Protein AF-A0A7Y6GK66-F1 (afdb_monomer_lite)

Secondary structure (DSSP, 8-state):
---PPPP-HHHHHHHHHEE--TTS-GGG-EETTSPBPPHHHHHHHHT--HHHHHHHHHHHHHHHHHHHHHHHHHHHHHHHHHHHHTTSPTT--HHHHGGGS-HHHHHHHHHHHHHH-TTS----

Sequence (124 aa):
MSTQPQVRPEVVTLLADVAIDPQQHYSTWTHRDGRPLAPDEVDLVGSSTRAELETMIAYAERAVAYELEVTEAGERIIELTKPYFARLPAGSVIRDVVPLMSSEEREELQRLADLVAPDGTLVF

Radius of gyration: 22.26 Å; chains: 1; bounding box: 43×40×56 Å

pLDDT: mean 88.0, std 11.68, range [37.53, 96.94]

Foldseek 3Di:
DDPDPDQDVVLLVLVLQWPDDVVDQLQQIAGPVRHGDDPVNSVSPVPDDPVSVVVSVVVVVVVVVLVVLLVVLVVVLCVLQVVQVVVDDPPDDVVVRLVVDDPVSNVSNVVSQCSNCVVNDDDD

Structure (mmCIF, N/CA/C/O backbone):
data_AF-A0A7Y6GK66-F1
#
_entry.id   AF-A0A7Y6GK66-F1
#
loop_
_atom_site.group_PDB
_atom_site.id
_atom_site.type_symbol
_atom_site.label_atom_id
_atom_site.label_alt_id
_atom_site.label_comp_id
_atom_site.label_asym_id
_atom_site.label_entity_id
_atom_site.label_seq_id
_atom_site.pdbx_PDB_ins_code
_atom_site.Cartn_x
_atom_site.Cartn_y
_atom_site.Cartn_z
_atom_site.occupancy
_atom_site.B_iso_or_equiv
_atom_site.auth_seq_id
_atom_site.auth_comp_id
_atom_site.auth_asym_id
_atom_site.auth_atom_id
_atom_site.pdbx_PDB_model_num
ATOM 1 N N . MET A 1 1 ? 15.036 25.336 -27.082 1.00 37.53 1 MET A N 1
ATOM 2 C CA . MET A 1 1 ? 13.916 24.819 -26.268 1.00 37.53 1 MET A CA 1
ATOM 3 C C . MET A 1 1 ? 14.200 23.348 -26.041 1.00 37.53 1 MET A C 1
ATOM 5 O O . MET A 1 1 ? 14.196 22.609 -27.014 1.00 37.53 1 MET A O 1
ATOM 9 N N . SER A 1 2 ? 14.574 22.947 -24.828 1.00 43.28 2 SER A N 1
ATOM 10 C CA . SER A 1 2 ? 14.815 21.533 -24.523 1.00 43.28 2 SER A CA 1
ATOM 11 C C . SER A 1 2 ? 13.466 20.859 -24.296 1.00 43.28 2 SER A C 1
ATOM 13 O O . SER A 1 2 ? 12.759 21.216 -23.357 1.00 43.28 2 SER A O 1
ATOM 15 N N . THR A 1 3 ? 13.083 19.945 -25.183 1.00 50.16 3 THR A N 1
ATOM 16 C CA . THR A 1 3 ? 11.907 19.087 -25.012 1.00 50.16 3 THR A CA 1
ATOM 17 C C . THR A 1 3 ? 12.151 18.223 -23.778 1.00 50.16 3 THR A C 1
ATOM 19 O O . THR A 1 3 ? 13.110 17.452 -23.760 1.00 50.16 3 THR A O 1
ATOM 22 N N . GLN A 1 4 ? 11.345 18.379 -22.725 1.00 56.62 4 GLN A N 1
ATOM 23 C CA . GLN A 1 4 ? 11.339 17.397 -21.640 1.00 56.62 4 GLN A CA 1
ATOM 24 C C . GLN A 1 4 ? 11.028 16.028 -22.260 1.00 56.62 4 GLN A C 1
ATOM 26 O O . GLN A 1 4 ? 10.083 15.947 -23.051 1.00 56.62 4 GLN A O 1
ATOM 31 N N . PRO A 1 5 ? 11.816 14.977 -21.975 1.00 63.34 5 PRO A N 1
ATOM 32 C CA . PRO A 1 5 ? 11.503 13.646 -22.469 1.00 63.34 5 PRO A CA 1
ATOM 33 C C . PRO A 1 5 ? 10.115 13.262 -21.955 1.00 63.34 5 PRO A C 1
ATOM 35 O O . PRO A 1 5 ? 9.849 13.301 -20.754 1.00 63.34 5 PRO A O 1
ATOM 38 N N . GLN A 1 6 ? 9.211 12.971 -22.886 1.00 83.69 6 GLN A N 1
ATOM 39 C CA . GLN A 1 6 ? 7.863 12.540 -22.562 1.00 83.69 6 GLN A CA 1
ATOM 40 C C . GLN A 1 6 ? 7.956 11.166 -21.892 1.00 83.69 6 GLN A C 1
ATOM 42 O O . GLN A 1 6 ? 8.437 10.216 -22.505 1.00 83.69 6 GLN A O 1
ATOM 47 N N . VAL A 1 7 ? 7.531 11.081 -20.631 1.00 88.81 7 VAL A N 1
ATOM 48 C CA . VAL A 1 7 ? 7.473 9.822 -19.879 1.00 88.81 7 VAL A CA 1
ATOM 49 C C . VAL A 1 7 ? 6.396 8.938 -20.500 1.00 88.81 7 VAL A C 1
ATOM 51 O O . VAL A 1 7 ? 5.235 9.347 -20.562 1.00 88.81 7 VAL A O 1
ATOM 54 N N . ARG A 1 8 ? 6.778 7.744 -20.962 1.00 93.31 8 ARG A N 1
ATOM 55 C CA . ARG A 1 8 ? 5.853 6.740 -21.502 1.00 93.31 8 ARG A CA 1
ATOM 56 C C . ARG A 1 8 ? 5.202 5.956 -20.356 1.00 93.31 8 ARG A C 1
ATOM 58 O O . ARG A 1 8 ? 5.923 5.259 -19.634 1.00 93.31 8 ARG A O 1
ATOM 65 N N . PRO A 1 9 ? 3.874 6.044 -20.155 1.00 89.75 9 PRO A N 1
ATOM 66 C CA . PRO A 1 9 ? 3.199 5.340 -19.066 1.00 89.75 9 PRO A CA 1
ATOM 67 C C . PRO A 1 9 ? 3.402 3.823 -19.109 1.00 89.75 9 PRO A C 1
ATOM 69 O O . PRO A 1 9 ? 3.652 3.219 -18.075 1.00 89.75 9 PRO A O 1
ATOM 72 N N . GLU A 1 10 ? 3.372 3.218 -20.295 1.00 91.38 10 GLU A N 1
ATOM 73 C CA . GLU A 1 10 ? 3.550 1.779 -20.495 1.00 91.38 10 GLU A CA 1
ATOM 74 C C . GLU A 1 10 ? 4.924 1.275 -20.027 1.00 91.38 10 GLU A C 1
ATOM 76 O O . GLU A 1 10 ? 5.019 0.191 -19.454 1.00 91.38 10 GLU A O 1
ATOM 81 N N . VAL A 1 11 ? 5.976 2.087 -20.179 1.00 92.81 11 VAL A N 1
ATOM 82 C CA . VAL A 1 11 ? 7.323 1.760 -19.686 1.00 92.81 11 VAL A CA 1
ATOM 83 C C . VAL A 1 11 ? 7.371 1.850 -18.166 1.00 92.81 11 VAL A C 1
ATOM 85 O O . VAL A 1 11 ? 7.930 0.971 -17.518 1.00 92.81 11 VAL A O 1
ATOM 88 N N . VAL A 1 12 ? 6.756 2.881 -17.578 1.00 91.38 12 VAL A N 1
ATOM 89 C CA . VAL A 1 12 ? 6.687 3.035 -16.115 1.00 91.38 12 VAL A CA 1
ATOM 90 C C . VAL A 1 12 ? 5.886 1.897 -15.481 1.00 91.38 12 VAL A C 1
ATOM 92 O O . VAL A 1 12 ? 6.315 1.354 -14.466 1.00 91.38 12 VAL A O 1
ATOM 95 N N . THR A 1 13 ? 4.762 1.502 -16.084 1.00 91.81 13 THR A N 1
ATOM 96 C CA . THR A 1 13 ? 3.956 0.362 -15.627 1.00 91.81 13 THR A CA 1
ATOM 97 C C . THR A 1 13 ? 4.747 -0.939 -15.689 1.00 91.81 13 THR A C 1
ATOM 99 O O . THR A 1 13 ? 4.759 -1.673 -14.705 1.00 91.81 13 THR A O 1
ATOM 102 N N . LEU A 1 14 ? 5.454 -1.200 -16.792 1.00 93.81 14 LEU A N 1
ATOM 103 C CA . LEU A 1 14 ? 6.310 -2.379 -16.912 1.00 93.81 14 LEU A CA 1
ATOM 104 C C . LEU A 1 14 ? 7.416 -2.379 -15.848 1.00 93.81 14 LEU A C 1
ATOM 106 O O . LEU A 1 14 ? 7.583 -3.360 -15.136 1.00 93.81 14 LEU A O 1
ATOM 110 N N . LEU A 1 15 ? 8.128 -1.262 -15.671 1.00 92.81 15 LEU A N 1
ATOM 111 C CA . LEU A 1 15 ? 9.176 -1.142 -14.651 1.00 92.81 15 LEU A CA 1
ATOM 112 C C . LEU A 1 15 ? 8.639 -1.342 -13.224 1.00 92.81 15 LEU A C 1
ATOM 114 O O . LEU A 1 15 ? 9.348 -1.882 -12.378 1.00 92.81 15 LEU A O 1
ATOM 118 N N . ALA A 1 16 ? 7.399 -0.928 -12.950 1.00 89.81 16 ALA A N 1
ATOM 119 C CA . ALA A 1 16 ? 6.756 -1.142 -11.657 1.00 89.81 16 ALA A CA 1
ATOM 120 C C . ALA A 1 16 ? 6.359 -2.611 -11.418 1.00 89.81 16 ALA A C 1
ATOM 122 O O . ALA A 1 16 ? 6.294 -3.031 -10.264 1.00 89.81 16 ALA A O 1
ATOM 123 N N . ASP A 1 17 ? 6.120 -3.394 -12.472 1.00 91.56 17 ASP A N 1
ATOM 124 C CA . ASP A 1 17 ? 5.717 -4.806 -12.396 1.00 91.56 17 ASP A CA 1
ATOM 125 C C . ASP A 1 17 ? 6.901 -5.789 -12.437 1.00 91.56 17 ASP A C 1
ATOM 127 O O . ASP A 1 17 ? 6.731 -6.996 -12.290 1.00 91.56 17 ASP A O 1
ATOM 131 N N . VAL A 1 18 ? 8.127 -5.296 -12.603 1.00 91.81 18 VAL A N 1
ATOM 132 C CA . VAL A 1 18 ? 9.321 -6.134 -12.746 1.00 91.81 18 VAL A CA 1
ATOM 133 C C . VAL A 1 18 ? 10.095 -6.252 -11.431 1.00 91.81 18 VAL A C 1
ATOM 135 O O . VAL A 1 18 ? 10.234 -5.301 -10.660 1.00 91.81 18 VAL A O 1
ATOM 138 N N . ALA A 1 19 ? 10.627 -7.444 -11.171 1.00 88.50 19 ALA A N 1
ATOM 139 C CA . ALA A 1 19 ? 11.609 -7.706 -10.130 1.00 88.50 19 ALA A CA 1
ATOM 140 C C . ALA A 1 19 ? 12.987 -7.203 -10.592 1.00 88.50 19 ALA A C 1
ATOM 142 O O . ALA A 1 19 ? 13.744 -7.910 -11.260 1.00 88.50 19 ALA A O 1
ATOM 143 N N . ILE A 1 20 ? 13.284 -5.946 -10.259 1.00 85.06 20 ILE A N 1
ATOM 144 C CA . ILE A 1 20 ? 14.527 -5.270 -10.633 1.00 85.06 20 ILE A CA 1
ATOM 145 C C . ILE A 1 20 ? 15.683 -5.788 -9.772 1.00 85.06 20 ILE A C 1
ATOM 147 O O . ILE A 1 20 ? 15.705 -5.585 -8.558 1.00 85.06 20 ILE A O 1
ATOM 151 N N . ASP A 1 21 ? 16.679 -6.388 -10.421 1.00 84.69 21 ASP A N 1
ATOM 152 C CA . ASP A 1 21 ? 17.981 -6.682 -9.823 1.00 84.69 21 ASP A CA 1
ATOM 153 C C . ASP A 1 21 ? 19.059 -5.840 -10.525 1.00 84.69 21 ASP A C 1
ATOM 155 O O . ASP A 1 21 ? 19.417 -6.137 -11.670 1.00 84.69 21 ASP A O 1
ATOM 159 N N . PRO A 1 22 ? 19.600 -4.795 -9.872 1.00 80.69 22 PRO A N 1
ATOM 160 C CA . PRO A 1 22 ? 20.606 -3.926 -10.477 1.00 80.69 22 PRO A CA 1
ATOM 161 C C . PRO A 1 22 ? 21.950 -4.630 -10.725 1.00 80.69 22 PRO A C 1
ATOM 163 O O . PRO A 1 22 ? 22.803 -4.073 -11.415 1.00 80.69 22 PRO A O 1
ATOM 166 N N . GLN A 1 23 ? 22.170 -5.825 -10.165 1.00 87.25 23 GLN A N 1
ATOM 167 C CA . GLN A 1 23 ? 23.370 -6.629 -10.413 1.00 87.25 23 GLN A CA 1
ATOM 168 C C . GLN A 1 23 ? 23.246 -7.499 -11.667 1.00 87.25 23 GLN A C 1
ATOM 170 O O . GLN A 1 23 ? 24.249 -8.038 -12.140 1.00 87.25 23 GLN A O 1
ATOM 175 N N . GLN A 1 24 ? 22.037 -7.632 -12.215 1.00 88.31 24 GLN A N 1
ATOM 176 C CA . GLN A 1 24 ? 21.761 -8.440 -13.393 1.00 88.31 24 GLN A CA 1
ATOM 177 C C . GLN A 1 24 ? 21.387 -7.586 -14.601 1.00 88.31 24 GLN A C 1
ATOM 179 O O . GLN A 1 24 ? 20.900 -6.463 -14.491 1.00 88.31 24 GLN A O 1
ATOM 184 N N . HIS A 1 25 ? 21.622 -8.142 -15.789 1.00 90.50 25 HIS A N 1
ATOM 185 C CA . HIS A 1 25 ? 21.164 -7.523 -17.023 1.00 90.50 25 HIS A CA 1
ATOM 186 C C . HIS A 1 25 ? 19.632 -7.568 -17.082 1.00 90.50 25 HIS A C 1
ATOM 188 O O . HIS A 1 25 ? 19.037 -8.596 -16.782 1.00 90.50 25 HIS A O 1
ATOM 194 N N . TYR A 1 26 ? 18.987 -6.492 -17.532 1.00 86.12 26 TYR A N 1
ATOM 195 C CA . TYR A 1 26 ? 17.522 -6.382 -17.526 1.00 86.12 26 TYR A CA 1
ATOM 196 C C . TYR A 1 26 ? 16.799 -7.472 -18.334 1.00 86.12 26 TYR A C 1
ATOM 198 O O . TYR A 1 26 ? 15.643 -7.775 -18.070 1.00 86.12 26 TYR A O 1
ATOM 206 N N . SER A 1 27 ? 17.481 -8.120 -19.281 1.00 90.19 27 SER A N 1
ATOM 207 C CA . SER A 1 27 ? 16.938 -9.273 -20.015 1.00 90.19 27 SER A CA 1
ATOM 208 C C . SER A 1 27 ? 16.738 -10.529 -19.159 1.00 90.19 27 SER A C 1
ATOM 210 O O . SER A 1 27 ? 16.132 -11.484 -19.633 1.00 90.19 27 SER A O 1
ATOM 212 N N . THR A 1 28 ? 17.313 -10.589 -17.954 1.00 91.44 28 THR A N 1
ATOM 213 C CA . THR A 1 28 ? 17.107 -11.694 -17.003 1.00 91.44 28 THR A CA 1
ATOM 214 C C . THR A 1 28 ? 16.105 -11.340 -15.914 1.00 91.44 28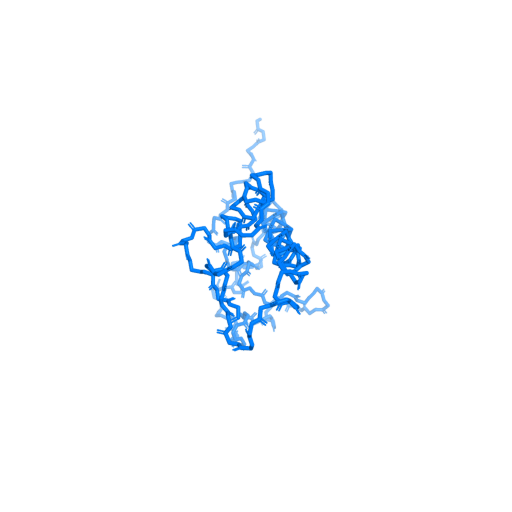 THR A C 1
ATOM 216 O O . THR A 1 28 ? 15.796 -12.185 -15.074 1.00 91.44 28 THR A O 1
ATOM 219 N N . TRP A 1 29 ? 15.590 -10.108 -15.918 1.00 93.75 29 TRP A N 1
ATOM 220 C CA . TRP A 1 29 ? 14.530 -9.720 -15.009 1.00 93.75 29 TRP A CA 1
ATOM 221 C C . TRP A 1 29 ? 13.238 -10.475 -15.333 1.00 93.75 29 TRP A C 1
ATOM 223 O O . TRP A 1 29 ? 13.007 -10.952 -16.447 1.00 93.75 29 TRP A O 1
ATOM 233 N N . THR A 1 30 ? 12.398 -10.591 -14.315 1.00 94.69 30 THR A N 1
ATOM 234 C CA . THR A 1 30 ? 11.107 -11.278 -14.379 1.00 94.69 30 THR A CA 1
ATOM 235 C C . THR A 1 30 ? 10.024 -10.334 -13.888 1.00 94.69 30 THR A C 1
ATOM 237 O O . THR A 1 30 ? 10.298 -9.441 -13.087 1.00 94.69 30 THR A O 1
ATOM 240 N N . HIS A 1 31 ? 8.793 -10.521 -14.346 1.00 94.50 31 HIS A N 1
ATOM 241 C CA . HIS A 1 31 ? 7.634 -9.942 -13.679 1.00 94.50 31 HIS A CA 1
ATOM 242 C C . HIS A 1 31 ? 7.605 -10.382 -12.212 1.00 94.50 31 HIS A C 1
ATOM 244 O O . HIS A 1 31 ? 8.132 -11.437 -11.850 1.00 94.50 31 HIS A O 1
ATOM 250 N N . ARG A 1 32 ? 6.940 -9.609 -11.355 1.00 90.00 32 ARG A N 1
ATOM 251 C CA . ARG A 1 32 ? 6.766 -9.937 -9.932 1.00 90.00 32 ARG A CA 1
ATOM 252 C C . ARG A 1 32 ? 6.034 -11.263 -9.701 1.00 90.00 32 ARG A C 1
ATOM 254 O O . ARG A 1 32 ? 6.193 -11.858 -8.640 1.00 90.00 32 ARG A O 1
ATOM 261 N N . ASP A 1 33 ? 5.282 -11.751 -10.688 1.00 92.12 33 ASP A N 1
ATOM 262 C CA . ASP A 1 33 ? 4.659 -13.082 -10.675 1.00 92.12 33 ASP A CA 1
ATOM 263 C C . ASP A 1 33 ? 5.617 -14.235 -11.060 1.00 92.12 33 ASP A C 1
ATOM 265 O O . ASP A 1 33 ? 5.223 -15.402 -11.057 1.00 92.12 33 ASP A O 1
ATOM 269 N N . GLY A 1 34 ? 6.878 -13.921 -11.371 1.00 92.25 34 GLY A N 1
ATOM 270 C CA . GLY A 1 34 ? 7.933 -14.867 -11.727 1.00 92.25 34 GLY A CA 1
ATOM 271 C C . GLY A 1 34 ? 8.023 -15.206 -13.217 1.00 92.25 34 GLY A C 1
ATOM 272 O O . GLY A 1 34 ? 8.918 -15.962 -13.606 1.00 92.25 34 GLY A O 1
ATOM 273 N N . ARG A 1 35 ? 7.142 -14.674 -14.076 1.00 95.25 35 ARG A N 1
ATOM 274 C CA . ARG A 1 35 ? 7.249 -14.876 -15.530 1.00 95.25 35 ARG A CA 1
ATOM 275 C C . ARG A 1 35 ? 8.431 -14.088 -16.112 1.00 95.25 35 ARG A C 1
ATOM 277 O O . ARG A 1 35 ? 8.661 -12.953 -15.700 1.00 95.25 35 ARG A O 1
ATOM 284 N N . PRO A 1 36 ? 9.175 -14.638 -17.087 1.00 94.44 36 PRO A N 1
ATOM 285 C CA . PRO A 1 36 ? 10.191 -13.873 -17.805 1.00 94.44 36 PRO A CA 1
ATOM 286 C C . PRO A 1 36 ? 9.550 -12.781 -18.664 1.00 94.44 36 PRO A C 1
ATOM 288 O O . PRO A 1 36 ? 8.429 -12.958 -19.146 1.00 94.44 36 PRO A O 1
ATOM 291 N N . LEU A 1 37 ? 10.292 -11.695 -18.884 1.00 93.81 37 LEU A N 1
ATOM 292 C CA . LEU A 1 37 ? 9.911 -10.648 -19.830 1.00 93.81 37 LEU A CA 1
ATOM 293 C C . LEU A 1 37 ? 9.892 -11.181 -21.268 1.00 93.81 37 LEU A C 1
ATOM 295 O O . LEU A 1 37 ? 10.778 -11.938 -21.685 1.00 93.81 37 LEU A O 1
ATOM 299 N N . ALA A 1 38 ? 8.904 -10.751 -22.042 1.00 94.88 38 ALA A N 1
ATOM 300 C CA . ALA A 1 38 ? 8.863 -10.951 -23.479 1.00 94.88 38 ALA A CA 1
ATOM 301 C C . ALA A 1 38 ? 9.923 -10.078 -24.191 1.00 94.88 38 ALA A C 1
ATOM 303 O O . ALA A 1 38 ? 10.392 -9.081 -23.636 1.00 94.88 38 ALA A O 1
ATOM 304 N N . PRO A 1 39 ? 10.350 -10.426 -25.422 1.00 94.81 39 PRO A N 1
ATOM 305 C CA . PRO A 1 39 ? 11.396 -9.675 -26.124 1.00 94.81 39 PRO A CA 1
ATOM 306 C C . PRO A 1 39 ? 11.088 -8.181 -26.311 1.00 94.81 39 PRO A C 1
ATOM 308 O O . PRO A 1 39 ? 11.974 -7.347 -26.160 1.00 94.81 39 PRO A O 1
ATOM 311 N N . ASP A 1 40 ? 9.833 -7.839 -26.590 1.00 94.19 40 ASP A N 1
ATOM 312 C CA . ASP A 1 40 ? 9.351 -6.462 -26.711 1.00 94.19 40 ASP A CA 1
ATOM 313 C C . ASP A 1 40 ? 9.376 -5.711 -25.372 1.00 94.19 40 ASP A C 1
ATOM 315 O O . ASP A 1 40 ? 9.711 -4.528 -25.331 1.00 94.19 40 ASP A O 1
ATOM 319 N N . GLU A 1 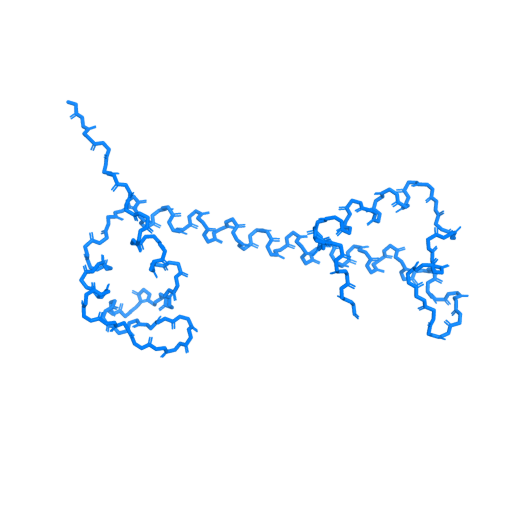41 ? 9.101 -6.396 -24.264 1.00 94.69 41 GLU A N 1
ATOM 320 C CA . GLU A 1 41 ? 9.239 -5.841 -22.914 1.00 94.69 41 GLU A CA 1
ATOM 321 C C . GLU A 1 41 ? 10.709 -5.585 -22.552 1.00 94.69 41 GLU A C 1
ATOM 323 O O . GLU A 1 41 ? 11.041 -4.540 -21.989 1.00 94.69 41 GLU A O 1
ATOM 328 N N . VAL A 1 42 ? 11.614 -6.494 -22.930 1.00 94.38 42 VAL A N 1
ATOM 329 C CA . VAL A 1 42 ? 13.065 -6.305 -22.767 1.00 94.38 42 VAL A CA 1
ATOM 330 C C . VAL A 1 42 ? 13.545 -5.084 -23.555 1.00 94.38 42 VAL A C 1
ATOM 332 O O . VAL A 1 42 ? 14.291 -4.266 -23.012 1.00 94.38 42 VAL A O 1
ATOM 335 N N . ASP A 1 43 ? 13.085 -4.915 -24.796 1.00 94.06 43 ASP A N 1
ATOM 336 C CA . ASP A 1 43 ? 13.399 -3.744 -25.622 1.00 94.06 43 ASP A CA 1
ATOM 337 C C . ASP A 1 43 ? 12.838 -2.448 -25.009 1.00 94.06 43 ASP A C 1
ATOM 339 O O . ASP A 1 43 ? 13.518 -1.415 -24.979 1.00 94.06 43 ASP A O 1
ATOM 343 N N . LEU A 1 44 ? 11.619 -2.491 -24.461 1.00 92.94 44 LEU A N 1
ATOM 344 C CA . LEU A 1 44 ? 11.008 -1.355 -23.770 1.00 92.94 44 LEU A CA 1
ATOM 345 C C . LEU A 1 44 ? 11.828 -0.931 -22.549 1.00 92.94 44 LEU A C 1
ATOM 347 O O . LEU A 1 44 ? 12.163 0.252 -22.437 1.00 92.94 44 LEU A O 1
ATOM 351 N N . VAL A 1 45 ? 12.217 -1.878 -21.689 1.00 91.94 45 VAL A N 1
ATOM 352 C CA . VAL A 1 45 ? 13.074 -1.620 -20.519 1.00 91.94 45 VAL A CA 1
ATOM 353 C C . VAL A 1 45 ? 14.446 -1.096 -20.949 1.00 91.94 45 VAL A C 1
ATOM 355 O O . VAL A 1 45 ? 14.921 -0.099 -20.401 1.00 91.94 45 VAL A O 1
ATOM 358 N N . GLY A 1 46 ? 15.063 -1.701 -21.967 1.00 91.00 46 GLY A N 1
ATOM 359 C CA . GLY A 1 46 ? 16.357 -1.267 -22.500 1.00 91.00 46 GLY 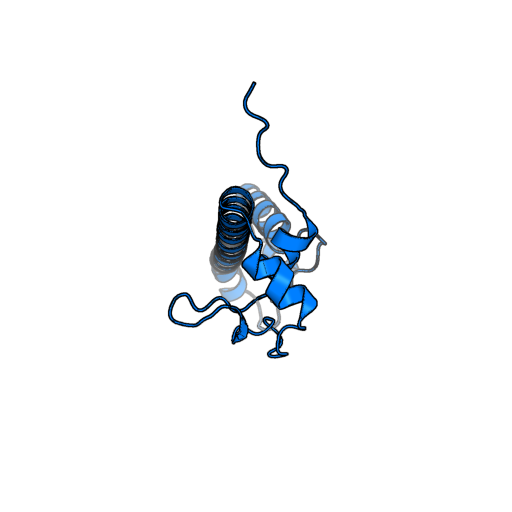A CA 1
ATOM 360 C C . GLY A 1 46 ? 16.325 0.134 -23.121 1.00 91.00 46 GLY A C 1
ATOM 361 O O . GLY A 1 46 ? 17.327 0.847 -23.093 1.00 91.00 46 GLY A O 1
ATOM 362 N N . SER A 1 47 ? 15.166 0.559 -23.634 1.00 92.69 47 SER A N 1
ATOM 363 C CA . SER A 1 47 ? 14.939 1.907 -24.172 1.00 92.69 47 SER A CA 1
ATOM 364 C C . SER A 1 47 ? 14.470 2.926 -23.127 1.00 92.69 47 SER A C 1
ATOM 366 O O . SER A 1 47 ? 14.154 4.065 -23.490 1.00 92.69 47 SER A O 1
ATOM 368 N N . SER A 1 48 ? 14.352 2.531 -21.856 1.00 91.81 48 SER A N 1
ATOM 369 C CA . SER A 1 48 ? 13.846 3.407 -20.801 1.00 91.81 48 SER A CA 1
ATOM 370 C C . SER A 1 48 ? 14.762 4.609 -20.577 1.00 91.81 48 SER A C 1
ATOM 372 O O . SER A 1 48 ? 15.992 4.547 -20.640 1.00 91.81 48 SER A O 1
ATOM 374 N N . THR A 1 49 ? 14.140 5.754 -20.341 1.00 92.88 49 THR A N 1
ATOM 375 C CA . THR A 1 4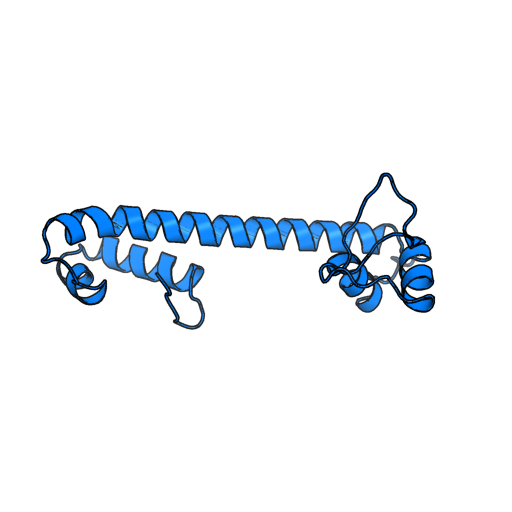9 ? 14.833 7.003 -20.058 1.00 92.88 49 THR A CA 1
ATOM 376 C C . THR A 1 49 ? 15.022 7.174 -18.558 1.00 92.88 49 THR A C 1
ATOM 378 O O . THR A 1 49 ? 14.272 6.649 -17.735 1.00 92.88 49 THR A O 1
ATOM 381 N N . ARG A 1 50 ? 15.991 8.011 -18.181 1.00 90.38 50 ARG A N 1
ATOM 382 C CA . ARG A 1 50 ? 16.189 8.399 -16.781 1.00 90.38 50 ARG A CA 1
ATOM 383 C C . ARG A 1 50 ? 14.919 8.973 -16.139 1.00 90.38 50 ARG A C 1
ATOM 385 O O . ARG A 1 50 ? 14.642 8.659 -14.991 1.00 90.38 50 ARG A O 1
ATOM 392 N N . ALA A 1 51 ? 14.145 9.767 -16.880 1.00 90.56 51 ALA A N 1
ATOM 393 C CA . ALA A 1 51 ? 12.901 10.351 -16.382 1.00 90.56 51 ALA A CA 1
ATOM 394 C C . ALA A 1 51 ? 11.832 9.283 -16.077 1.00 90.56 51 ALA A C 1
ATOM 396 O O . ALA A 1 51 ? 11.086 9.412 -15.109 1.00 90.56 51 ALA A O 1
ATOM 397 N N . GLU A 1 52 ? 11.773 8.211 -16.872 1.00 92.81 52 GLU A N 1
ATOM 398 C CA . GLU A 1 52 ? 10.872 7.074 -16.637 1.00 92.81 52 GLU A CA 1
ATOM 399 C C . GLU A 1 52 ? 11.301 6.268 -15.406 1.00 92.81 52 GLU A C 1
ATOM 401 O O . GLU A 1 52 ? 10.461 5.950 -14.566 1.00 92.81 52 GLU A O 1
ATOM 406 N N . LEU A 1 53 ? 12.606 6.022 -15.245 1.00 89.88 53 LEU A N 1
ATOM 407 C CA . LEU A 1 53 ? 13.155 5.366 -14.054 1.00 89.88 53 LEU A CA 1
ATOM 408 C C . LEU A 1 53 ? 12.893 6.183 -12.779 1.00 89.88 53 LEU A C 1
ATOM 410 O O . LEU A 1 53 ? 12.423 5.632 -11.789 1.00 89.88 53 LEU A O 1
ATOM 414 N N . GLU A 1 54 ? 13.140 7.496 -12.803 1.00 90.69 54 GLU A N 1
ATOM 415 C CA . GLU A 1 54 ? 12.869 8.397 -11.671 1.00 90.69 54 GLU A CA 1
ATOM 416 C C . GLU A 1 54 ? 11.371 8.445 -11.329 1.00 90.69 54 GLU A C 1
ATOM 418 O O . GLU A 1 54 ? 11.003 8.453 -10.155 1.00 90.69 54 GLU A O 1
ATOM 423 N N . THR A 1 55 ? 10.498 8.411 -12.340 1.00 91.25 55 THR A N 1
ATOM 424 C CA . THR A 1 55 ? 9.042 8.357 -12.136 1.00 91.25 55 THR A CA 1
ATOM 425 C C . THR A 1 55 ? 8.618 7.044 -11.478 1.00 91.25 55 THR A C 1
ATOM 427 O O . THR A 1 55 ? 7.810 7.065 -10.549 1.00 91.25 55 THR A O 1
ATOM 430 N N . MET A 1 56 ? 9.171 5.910 -11.918 1.00 91.25 56 MET A N 1
ATOM 431 C CA . MET A 1 56 ? 8.908 4.608 -11.299 1.00 91.25 56 MET A CA 1
ATOM 432 C C . MET A 1 56 ? 9.396 4.566 -9.845 1.00 91.25 56 MET A C 1
ATOM 434 O O . MET A 1 56 ? 8.647 4.125 -8.977 1.00 91.25 56 MET A O 1
ATOM 438 N N . ILE A 1 57 ? 10.594 5.085 -9.556 1.00 89.00 57 ILE A N 1
ATOM 439 C CA . ILE A 1 57 ? 11.122 5.161 -8.184 1.00 89.00 57 ILE A CA 1
ATOM 440 C C . ILE A 1 57 ? 10.193 6.000 -7.301 1.00 89.00 57 ILE A C 1
ATOM 442 O O . ILE A 1 57 ? 9.781 5.536 -6.243 1.00 89.00 57 ILE A O 1
ATOM 446 N N . ALA A 1 58 ? 9.788 7.187 -7.759 1.00 88.88 58 ALA A N 1
ATOM 447 C CA . ALA A 1 58 ? 8.868 8.041 -7.010 1.00 88.88 58 ALA A CA 1
ATOM 448 C C . ALA A 1 58 ? 7.496 7.378 -6.784 1.00 88.88 58 ALA A C 1
ATOM 450 O O . ALA A 1 58 ? 6.857 7.600 -5.755 1.00 88.88 58 ALA A O 1
ATOM 451 N N . TYR A 1 59 ? 7.022 6.568 -7.735 1.00 87.62 59 TYR A N 1
ATOM 452 C CA . TYR A 1 59 ? 5.819 5.757 -7.555 1.00 87.62 59 TYR A CA 1
ATOM 453 C C . TYR A 1 59 ? 6.024 4.669 -6.491 1.00 87.62 59 TYR A C 1
ATOM 455 O O . TYR A 1 59 ? 5.196 4.544 -5.590 1.00 87.62 59 TYR A O 1
ATOM 463 N N . ALA A 1 60 ? 7.136 3.932 -6.549 1.00 85.69 60 ALA A N 1
ATOM 464 C CA . ALA A 1 60 ? 7.463 2.884 -5.586 1.00 85.69 60 ALA A CA 1
ATOM 465 C C . ALA A 1 60 ? 7.620 3.436 -4.159 1.00 85.69 60 ALA A C 1
ATOM 467 O O . ALA A 1 60 ? 7.056 2.874 -3.226 1.00 85.69 60 ALA A O 1
ATOM 468 N N . GLU A 1 61 ? 8.307 4.568 -3.986 1.00 88.81 61 GLU A N 1
ATOM 469 C CA . GLU A 1 61 ? 8.445 5.244 -2.688 1.00 88.81 61 GLU A CA 1
ATOM 470 C C . GLU A 1 61 ? 7.086 5.623 -2.092 1.00 88.81 61 GLU A C 1
ATOM 472 O O . GLU A 1 61 ? 6.851 5.413 -0.904 1.00 88.81 61 GLU A O 1
ATOM 477 N N . ARG A 1 62 ? 6.162 6.138 -2.915 1.00 89.44 62 ARG A N 1
ATOM 478 C CA . ARG A 1 62 ? 4.798 6.467 -2.473 1.00 89.44 62 ARG A CA 1
ATOM 479 C C . ARG A 1 62 ? 3.998 5.229 -2.097 1.00 89.44 62 ARG A C 1
ATOM 481 O O . ARG A 1 62 ? 3.266 5.279 -1.116 1.00 89.44 62 ARG A O 1
ATOM 488 N N . ALA A 1 63 ? 4.130 4.145 -2.860 1.00 86.94 63 ALA A N 1
ATOM 489 C CA . ALA A 1 63 ? 3.455 2.889 -2.556 1.00 86.94 63 ALA A CA 1
ATOM 490 C C . ALA A 1 63 ? 3.941 2.312 -1.218 1.00 86.94 63 ALA A C 1
ATOM 492 O O . ALA A 1 63 ? 3.119 2.013 -0.360 1.00 86.94 63 ALA A O 1
ATOM 493 N N . VAL A 1 64 ? 5.260 2.262 -0.994 1.00 87.00 64 VAL A N 1
ATOM 494 C CA . VAL A 1 64 ? 5.836 1.808 0.285 1.00 87.00 64 VAL A CA 1
ATOM 495 C C . VAL A 1 64 ? 5.419 2.719 1.440 1.00 87.00 64 VAL A C 1
ATOM 497 O O . VAL A 1 64 ? 5.059 2.226 2.504 1.00 87.00 64 VAL A O 1
ATOM 500 N N . ALA A 1 65 ? 5.443 4.041 1.246 1.00 89.06 65 ALA A N 1
ATOM 501 C CA . ALA A 1 65 ? 5.011 4.982 2.278 1.00 89.06 65 ALA A CA 1
ATOM 502 C C . ALA A 1 65 ? 3.537 4.776 2.655 1.00 89.06 65 ALA A C 1
ATOM 504 O O . ALA A 1 65 ? 3.210 4.780 3.837 1.00 89.06 65 ALA A O 1
ATOM 505 N N . TYR A 1 66 ? 2.669 4.546 1.667 1.00 87.56 66 TYR A N 1
ATOM 506 C CA . TYR A 1 66 ? 1.256 4.258 1.898 1.00 87.56 66 TYR A CA 1
ATOM 507 C C . TYR A 1 66 ? 1.047 2.921 2.625 1.00 87.56 66 TYR A C 1
ATOM 509 O O . TYR A 1 66 ? 0.293 2.866 3.590 1.00 87.56 66 TYR A O 1
ATOM 517 N N . GLU A 1 67 ? 1.741 1.852 2.222 1.00 87.50 67 GLU A N 1
ATOM 518 C CA . GLU A 1 67 ? 1.674 0.555 2.916 1.00 87.50 67 GLU A CA 1
ATOM 519 C C . GLU A 1 67 ? 2.130 0.658 4.378 1.00 87.50 67 GLU A C 1
ATOM 521 O O . GLU A 1 67 ? 1.513 0.064 5.269 1.00 87.50 67 GLU A O 1
ATOM 526 N N . LEU A 1 68 ? 3.183 1.439 4.640 1.00 90.00 68 LEU A N 1
ATOM 527 C CA . LEU A 1 68 ? 3.650 1.709 5.996 1.00 90.00 68 LEU A CA 1
ATOM 528 C C . LEU A 1 68 ? 2.603 2.493 6.796 1.00 90.00 68 LEU A C 1
ATOM 530 O O . LEU A 1 68 ? 2.290 2.105 7.916 1.00 90.00 68 LEU A O 1
ATOM 534 N N . GLU A 1 69 ? 2.021 3.543 6.214 1.00 91.44 69 GLU A N 1
ATOM 535 C CA . GLU A 1 69 ? 0.977 4.354 6.852 1.00 91.44 69 GLU A CA 1
ATOM 536 C C . GLU A 1 69 ? -0.252 3.506 7.223 1.00 91.44 69 GLU A C 1
ATOM 538 O O . GLU A 1 69 ? -0.755 3.589 8.345 1.00 91.44 69 GLU A O 1
ATOM 543 N N . VAL A 1 70 ? -0.697 2.633 6.314 1.00 90.50 70 VAL A N 1
ATOM 544 C CA . VAL A 1 70 ? -1.794 1.682 6.550 1.00 90.50 70 VAL A CA 1
ATOM 545 C C . VAL A 1 70 ? -1.442 0.696 7.667 1.00 90.50 70 VAL A C 1
ATOM 547 O O . VAL A 1 70 ? -2.268 0.437 8.544 1.00 90.50 70 VAL A O 1
ATOM 550 N N . THR A 1 71 ? -0.216 0.168 7.676 1.00 90.88 71 THR A N 1
ATOM 551 C CA . THR A 1 71 ? 0.246 -0.759 8.722 1.00 90.88 71 THR A CA 1
ATOM 552 C C . THR A 1 71 ? 0.265 -0.082 10.093 1.00 90.88 71 THR A C 1
ATOM 554 O O . THR A 1 71 ? -0.326 -0.597 11.043 1.00 90.88 71 THR A O 1
ATOM 557 N N . GLU A 1 72 ? 0.871 1.103 10.191 1.00 93.88 72 GLU A N 1
ATOM 558 C CA . GLU A 1 72 ? 0.920 1.896 11.424 1.00 93.88 72 GLU A CA 1
ATOM 559 C C . GLU A 1 72 ? -0.486 2.265 11.920 1.00 93.88 72 GLU A C 1
ATOM 561 O O . GLU A 1 72 ? -0.760 2.231 13.123 1.00 93.88 72 GLU A O 1
ATOM 566 N N . ALA A 1 73 ? -1.409 2.593 11.012 1.00 93.50 73 ALA A N 1
ATOM 567 C CA . ALA A 1 73 ? -2.793 2.873 11.373 1.00 93.50 73 ALA A CA 1
ATOM 568 C C . ALA A 1 73 ? -3.507 1.635 11.937 1.00 93.50 73 ALA A C 1
ATOM 570 O O . ALA A 1 73 ? -4.208 1.743 12.946 1.00 93.50 73 ALA A O 1
ATOM 571 N N . GLY A 1 74 ? -3.285 0.456 11.349 1.00 92.25 74 GLY A N 1
ATOM 572 C CA . GLY A 1 74 ? -3.790 -0.814 11.872 1.00 92.25 74 GLY A CA 1
ATOM 573 C C . GLY A 1 74 ? -3.282 -1.113 13.285 1.00 92.25 74 GLY A C 1
ATOM 574 O O . GLY A 1 74 ? -4.070 -1.454 14.171 1.00 92.25 74 GLY A O 1
ATOM 575 N N . GLU A 1 75 ? -1.987 -0.912 13.534 1.00 94.38 75 GLU A N 1
ATOM 576 C CA . GLU A 1 75 ? -1.395 -1.063 14.869 1.00 94.38 75 GLU A CA 1
ATOM 577 C C . GLU A 1 75 ? -2.019 -0.096 15.882 1.00 94.38 75 GLU A C 1
ATOM 579 O O . GLU A 1 75 ? -2.408 -0.514 16.976 1.00 94.38 75 GLU A O 1
ATOM 584 N N . ARG A 1 76 ? -2.221 1.172 15.505 1.00 95.50 76 ARG A N 1
ATOM 585 C CA . ARG A 1 76 ? -2.887 2.159 16.371 1.00 95.50 76 ARG A CA 1
ATOM 586 C C . ARG A 1 76 ? -4.330 1.787 16.694 1.00 95.50 76 ARG A C 1
ATOM 588 O O . ARG A 1 76 ? -4.753 1.975 17.833 1.00 95.50 76 ARG A O 1
ATOM 595 N N . ILE A 1 77 ? -5.085 1.224 15.747 1.00 94.44 77 ILE A N 1
ATOM 596 C CA . ILE A 1 77 ? -6.440 0.712 16.022 1.00 94.44 77 ILE A CA 1
ATOM 597 C C . ILE A 1 77 ? -6.389 -0.393 17.084 1.00 94.44 77 ILE A C 1
ATOM 599 O O . ILE A 1 77 ? -7.204 -0.405 18.014 1.00 94.44 77 ILE A O 1
ATOM 603 N N . ILE A 1 78 ? -5.424 -1.312 16.981 1.00 93.56 78 ILE A N 1
ATOM 604 C CA . ILE A 1 78 ? -5.235 -2.378 17.972 1.00 93.56 78 ILE A CA 1
ATOM 605 C C . ILE A 1 78 ? -4.913 -1.771 19.340 1.00 93.56 78 ILE A C 1
ATOM 607 O O . ILE A 1 78 ? -5.553 -2.129 20.328 1.00 93.56 78 ILE A O 1
ATOM 611 N N . GLU A 1 79 ? -3.965 -0.839 19.422 1.00 95.69 79 GLU A N 1
ATOM 612 C CA . GLU A 1 79 ? -3.589 -0.186 20.681 1.00 95.69 79 GLU A CA 1
ATOM 613 C C . GLU A 1 79 ? -4.756 0.568 21.327 1.00 95.69 79 GLU A C 1
ATOM 615 O O . GLU A 1 79 ? -4.980 0.436 22.533 1.00 95.69 79 GLU A O 1
ATOM 620 N N . LEU A 1 80 ? -5.533 1.294 20.522 1.00 95.81 80 LEU A N 1
ATOM 621 C CA . LEU A 1 80 ? -6.689 2.068 20.966 1.00 95.81 80 LEU A CA 1
ATOM 622 C C . LEU A 1 80 ? -7.812 1.176 21.518 1.00 95.81 80 LEU A C 1
ATOM 624 O O . LEU A 1 80 ? -8.463 1.518 22.505 1.00 95.81 80 LEU A O 1
ATOM 628 N N . THR A 1 81 ? -8.048 0.014 20.903 1.00 94.81 81 THR A N 1
ATOM 629 C CA . THR A 1 81 ? -9.190 -0.858 21.237 1.00 94.81 81 THR A CA 1
ATOM 630 C C . THR A 1 81 ? -8.859 -1.947 22.261 1.00 94.81 81 THR A C 1
ATOM 632 O O . THR A 1 81 ? -9.732 -2.374 23.025 1.00 94.81 81 THR A O 1
ATOM 635 N N . LYS A 1 82 ? -7.597 -2.383 22.342 1.00 94.94 82 LYS A N 1
ATOM 636 C CA . LYS A 1 82 ? -7.125 -3.454 23.237 1.00 94.94 82 LYS A CA 1
ATOM 637 C C . LYS A 1 82 ? -7.528 -3.285 24.714 1.00 94.94 82 LYS A C 1
ATOM 639 O O . LYS A 1 82 ? -7.947 -4.286 25.305 1.00 94.94 82 LYS A O 1
ATOM 644 N N . PRO A 1 83 ? -7.472 -2.088 25.338 1.00 95.62 83 PRO A N 1
ATOM 645 C CA . PRO A 1 83 ? -7.891 -1.913 26.732 1.00 95.62 83 PRO A CA 1
ATOM 646 C C . PRO A 1 83 ? -9.374 -2.230 26.972 1.00 95.62 83 PRO A C 1
ATOM 648 O O . PRO A 1 83 ? -9.743 -2.709 28.046 1.00 95.62 83 PRO A O 1
ATOM 651 N N . TYR A 1 84 ? -10.224 -1.984 25.974 1.00 95.25 84 TYR A N 1
ATOM 652 C CA . TYR A 1 84 ? -11.657 -2.257 26.044 1.00 95.25 84 TYR A CA 1
ATOM 653 C C . TYR A 1 84 ? -11.948 -3.742 25.860 1.00 95.25 84 TYR A C 1
ATOM 655 O O . T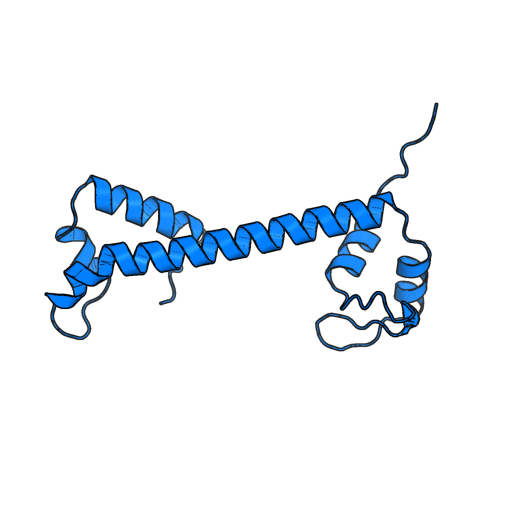YR A 1 84 ? -12.691 -4.324 26.651 1.00 95.25 84 TYR A O 1
ATOM 663 N N . PHE A 1 85 ? -11.293 -4.383 24.888 1.00 93.81 85 PHE A N 1
ATOM 664 C CA . PHE A 1 85 ? -11.417 -5.826 24.679 1.00 93.81 85 PHE A CA 1
ATOM 665 C C . PHE A 1 85 ? -10.983 -6.644 25.896 1.00 93.81 85 PHE A C 1
ATOM 667 O O . PHE A 1 85 ? -11.623 -7.640 26.213 1.00 93.81 85 PHE A O 1
ATOM 674 N N . ALA A 1 86 ? -9.971 -6.193 26.644 1.00 93.31 86 ALA A N 1
ATOM 675 C CA . ALA A 1 86 ? -9.547 -6.847 27.886 1.00 93.31 86 ALA A CA 1
ATOM 676 C C . ALA A 1 86 ? -10.642 -6.895 28.976 1.00 93.31 86 ALA A C 1
ATOM 678 O O . ALA A 1 86 ? -10.525 -7.655 29.937 1.00 93.31 86 ALA A O 1
ATOM 679 N N . ARG A 1 87 ? -11.695 -6.077 28.849 1.00 93.06 87 ARG A N 1
ATOM 680 C CA . ARG A 1 87 ? -12.813 -5.971 29.801 1.00 93.06 87 ARG A CA 1
ATOM 681 C C . ARG A 1 87 ? -14.103 -6.608 29.286 1.00 93.06 87 ARG A C 1
ATOM 683 O O . ARG A 1 87 ? -15.077 -6.680 30.035 1.00 93.06 87 ARG A O 1
ATOM 690 N N . LEU A 1 88 ? -14.125 -7.025 28.024 1.00 92.44 88 LEU A N 1
ATOM 691 C CA . LEU A 1 88 ? -15.289 -7.594 27.362 1.00 92.44 88 LEU A CA 1
ATOM 692 C C . LEU A 1 88 ? -15.207 -9.130 27.324 1.00 92.44 88 LEU A C 1
ATOM 694 O O . LEU A 1 88 ? -14.115 -9.696 27.399 1.00 92.44 88 LEU A O 1
ATOM 698 N N . PRO A 1 89 ? -16.347 -9.838 27.212 1.00 94.19 89 PRO A N 1
ATOM 699 C CA . PRO A 1 89 ? -16.346 -11.283 27.009 1.00 94.19 89 PRO A CA 1
ATOM 700 C C . PRO A 1 89 ? -15.551 -11.691 25.763 1.00 94.19 89 PRO A C 1
ATOM 702 O O . PRO A 1 89 ? -15.544 -10.984 24.752 1.00 94.19 89 PRO A O 1
ATOM 705 N N . ALA A 1 90 ? -14.929 -12.870 25.806 1.00 91.19 90 ALA A N 1
ATOM 706 C CA . ALA A 1 90 ? -14.281 -13.445 24.631 1.00 91.19 90 ALA A CA 1
ATOM 707 C C . ALA A 1 90 ? -15.278 -13.560 23.461 1.00 91.19 90 ALA A C 1
ATOM 709 O O . ALA A 1 90 ? -16.422 -13.970 23.656 1.00 91.19 90 ALA A O 1
ATOM 710 N N . GLY A 1 91 ? -14.839 -13.194 22.255 1.00 90.00 91 GLY A N 1
ATOM 711 C CA . GLY A 1 91 ? -15.687 -13.150 21.057 1.00 90.00 91 GLY A CA 1
ATOM 712 C C . GLY A 1 91 ? -16.441 -11.832 20.842 1.00 90.00 91 GLY A C 1
ATOM 713 O O . GLY A 1 91 ? -17.192 -11.729 19.876 1.00 90.00 91 GLY A O 1
ATOM 714 N N . SER A 1 92 ? -16.242 -10.829 21.704 1.00 91.31 92 SER A N 1
ATOM 715 C CA . SER A 1 92 ? -16.736 -9.468 21.450 1.00 91.31 92 SER A CA 1
ATOM 716 C C . SER A 1 92 ? -16.071 -8.865 20.213 1.00 91.31 92 SER A C 1
ATOM 718 O O . SER A 1 92 ? -14.921 -9.178 19.902 1.00 91.31 92 SER A O 1
ATOM 720 N N . VAL A 1 93 ? -16.784 -7.976 19.525 1.00 90.38 93 VAL A N 1
ATOM 721 C CA . VAL A 1 93 ? -16.332 -7.330 18.281 1.00 90.38 93 VAL A CA 1
ATOM 722 C C . VAL A 1 93 ? -16.124 -5.826 18.474 1.00 90.38 93 VAL A C 1
ATOM 724 O O . VAL A 1 93 ? -16.549 -5.257 19.477 1.00 90.38 93 VAL A O 1
ATOM 727 N N . ILE A 1 94 ? -15.517 -5.141 17.493 1.00 87.62 94 ILE A N 1
ATOM 728 C CA . ILE A 1 94 ? -15.279 -3.681 17.549 1.00 87.62 94 ILE A CA 1
ATOM 729 C C . ILE A 1 94 ? -16.560 -2.894 17.855 1.00 87.62 94 ILE A C 1
ATOM 731 O O . ILE A 1 94 ? -16.528 -1.929 18.615 1.00 87.62 94 ILE A O 1
ATOM 735 N N . ARG A 1 95 ? -17.714 -3.332 17.337 1.00 89.06 95 ARG A N 1
ATOM 736 C CA . ARG A 1 95 ? -19.006 -2.688 17.617 1.00 89.06 95 ARG A CA 1
ATOM 737 C C . ARG A 1 95 ? -19.366 -2.678 19.110 1.00 89.06 95 ARG A C 1
ATOM 739 O O . ARG A 1 95 ? -20.079 -1.777 19.537 1.00 89.06 95 ARG A O 1
ATOM 746 N N . ASP A 1 96 ? -18.876 -3.637 19.892 1.00 92.06 96 ASP A N 1
ATOM 747 C CA . ASP A 1 96 ? -19.098 -3.702 21.342 1.00 92.06 96 ASP A CA 1
ATOM 748 C C . ASP A 1 96 ? -18.125 -2.789 22.113 1.00 92.06 96 ASP A C 1
ATOM 750 O O . ASP A 1 96 ? -18.409 -2.385 23.241 1.00 92.06 96 ASP A O 1
ATOM 754 N N . VAL A 1 97 ? -16.996 -2.423 21.493 1.00 93.00 97 VAL A N 1
ATOM 755 C CA . VAL A 1 97 ? -15.986 -1.501 22.036 1.00 93.00 97 VAL A CA 1
ATOM 756 C C . VAL A 1 97 ? -16.384 -0.039 21.832 1.00 93.00 97 VAL A C 1
ATOM 758 O O . VAL A 1 97 ? -16.281 0.749 22.768 1.00 93.00 97 VAL A O 1
ATOM 761 N N . VAL A 1 98 ? -16.888 0.325 20.647 1.00 92.00 98 VAL A N 1
ATOM 762 C CA . VAL A 1 98 ? -17.231 1.715 20.269 1.00 92.00 98 VAL A CA 1
ATOM 763 C C . VAL A 1 98 ? -18.075 2.470 21.321 1.00 92.00 98 VAL A C 1
ATOM 765 O O . VAL A 1 98 ? -17.770 3.635 21.597 1.00 92.00 98 VAL A O 1
ATOM 768 N N . PRO A 1 99 ? -19.106 1.869 21.955 1.00 94.19 99 PRO A N 1
ATOM 769 C CA . PRO A 1 99 ? -19.897 2.543 22.986 1.00 94.19 99 PRO A CA 1
ATOM 770 C C . PRO A 1 99 ? -19.130 2.847 24.281 1.00 94.19 99 PRO A C 1
ATOM 772 O O . PRO A 1 99 ? -19.569 3.694 25.054 1.00 94.19 99 PRO A O 1
ATOM 775 N N . LEU A 1 100 ? -18.022 2.147 24.539 1.00 94.44 100 LEU A N 1
ATOM 776 C CA . LEU A 1 100 ? -17.195 2.314 25.738 1.00 94.44 100 LEU A CA 1
ATOM 777 C C . LEU A 1 100 ? -16.132 3.407 25.583 1.00 94.44 100 LEU A C 1
ATOM 779 O O . LEU A 1 100 ? -15.594 3.865 26.589 1.00 94.44 100 LEU A O 1
ATOM 783 N N . MET A 1 101 ? -15.835 3.798 24.344 1.00 94.44 101 MET A N 1
ATOM 784 C CA . MET A 1 101 ? -14.811 4.785 24.005 1.00 94.44 101 MET A CA 1
ATOM 785 C C . MET A 1 101 ? -15.287 6.218 24.271 1.00 94.44 101 MET A C 1
ATOM 787 O O . MET A 1 101 ? -16.490 6.510 24.284 1.00 94.44 101 MET A O 1
ATOM 791 N N . SER A 1 102 ? -14.346 7.144 24.442 1.00 96.94 102 SER A N 1
ATOM 792 C CA . SER A 1 102 ? -14.637 8.580 24.446 1.00 96.94 102 SER A CA 1
ATOM 793 C C . SER A 1 102 ? -15.064 9.064 23.051 1.00 96.94 102 SER A C 1
ATOM 795 O O . SER A 1 102 ? -14.980 8.337 22.059 1.00 96.94 102 SER A O 1
ATOM 797 N N . SER A 1 103 ? -15.560 10.300 22.953 1.00 95.75 103 SER A N 1
ATOM 798 C CA . SER A 1 103 ? -15.869 10.892 21.644 1.00 95.75 103 SER A CA 1
ATOM 799 C C . SER A 1 103 ? -14.610 11.084 20.802 1.00 95.75 103 SER A C 1
ATOM 801 O O . SER A 1 103 ? -14.611 10.724 19.631 1.00 95.75 103 SER A O 1
ATOM 803 N N . GLU A 1 104 ? -13.533 11.568 21.415 1.00 96.44 104 GLU A N 1
ATOM 804 C CA . GLU A 1 104 ? -12.240 11.785 20.764 1.00 96.44 104 GLU A CA 1
ATOM 805 C C . GLU A 1 104 ? -11.636 10.470 20.259 1.00 96.44 104 GLU A C 1
ATOM 807 O O . GLU A 1 104 ? -11.138 10.397 19.138 1.00 96.44 104 GLU A O 1
ATOM 812 N N . GLU A 1 105 ? -11.724 9.407 21.059 1.00 95.94 105 GLU A N 1
ATOM 813 C CA . GLU A 1 105 ? -11.233 8.085 20.670 1.00 95.94 105 GLU A CA 1
ATOM 814 C C . GLU A 1 105 ? -12.060 7.485 19.526 1.00 95.94 105 GLU A C 1
ATOM 816 O O . GLU A 1 105 ? -11.500 6.855 18.632 1.00 95.94 105 GLU A O 1
ATOM 821 N N . ARG A 1 106 ? -13.386 7.687 19.510 1.00 94.31 106 ARG A N 1
ATOM 822 C CA . ARG A 1 106 ? -14.231 7.255 18.382 1.00 94.31 106 ARG A CA 1
ATOM 823 C C . ARG A 1 106 ? -13.884 7.989 17.091 1.00 94.31 106 ARG A C 1
ATOM 825 O O . ARG A 1 106 ? -13.871 7.368 16.033 1.00 94.31 106 ARG A O 1
ATOM 832 N N . GLU A 1 107 ? -13.625 9.291 17.169 1.00 95.19 107 GLU A N 1
ATOM 833 C CA . GLU A 1 107 ? -13.199 10.078 16.009 1.00 95.19 107 GLU A CA 1
ATOM 834 C C . GLU A 1 107 ? -11.844 9.607 15.476 1.00 95.19 107 GLU A C 1
ATOM 836 O O . GLU A 1 107 ? -11.675 9.488 14.265 1.00 95.19 107 GLU A O 1
ATOM 841 N N . GLU A 1 108 ? -10.894 9.302 16.362 1.00 95.00 108 GLU A N 1
ATOM 842 C CA . GLU A 1 108 ? -9.600 8.750 15.956 1.00 95.00 108 GLU A CA 1
ATOM 843 C C . GLU A 1 108 ? -9.739 7.353 15.346 1.00 95.00 108 GLU A C 1
ATOM 845 O O . GLU A 1 108 ? -9.171 7.092 14.289 1.00 95.00 108 GLU A O 1
ATOM 850 N N . LEU A 1 109 ? -10.556 6.481 15.945 1.00 93.62 109 LEU A N 1
ATOM 851 C CA . LEU A 1 109 ? -10.843 5.162 15.385 1.00 93.62 109 LEU A CA 1
ATOM 852 C C . LEU A 1 109 ? -11.424 5.268 13.970 1.00 93.62 109 LEU A C 1
ATOM 854 O O . LEU A 1 109 ? -11.006 4.518 13.095 1.00 93.62 109 LEU A O 1
ATOM 858 N N . GLN A 1 110 ? -12.353 6.201 13.737 1.00 92.19 110 GLN A N 1
ATOM 859 C CA . GLN A 1 110 ? -12.924 6.419 12.407 1.00 92.19 110 GLN A CA 1
ATOM 860 C C . GLN A 1 110 ? -11.863 6.899 11.411 1.00 92.19 110 GLN A C 1
ATOM 862 O O . GLN A 1 110 ? -11.769 6.343 10.322 1.00 92.19 110 GLN A O 1
ATOM 867 N N . ARG A 1 111 ? -11.025 7.876 11.789 1.00 93.12 111 ARG A N 1
ATOM 868 C CA . ARG A 1 111 ? -9.941 8.369 10.921 1.00 93.12 111 ARG A CA 1
ATOM 869 C C . ARG A 1 111 ? -8.971 7.261 10.517 1.00 93.12 111 ARG A C 1
ATOM 871 O O . ARG A 1 111 ? -8.594 7.178 9.353 1.00 93.12 111 ARG A O 1
ATOM 878 N N . LEU A 1 112 ? -8.569 6.417 11.467 1.00 93.44 112 LEU A N 1
ATOM 879 C CA . LEU A 1 112 ? -7.665 5.298 11.197 1.00 93.44 112 LEU A CA 1
ATOM 880 C C . LEU A 1 112 ? -8.358 4.212 10.360 1.00 93.44 112 LEU A C 1
ATOM 882 O O . LEU A 1 112 ? -7.743 3.652 9.457 1.00 93.44 112 LEU A O 1
ATOM 886 N N . ALA A 1 113 ? -9.640 3.937 10.617 1.00 89.44 113 ALA A N 1
ATOM 887 C CA . ALA A 1 113 ? -10.420 2.982 9.834 1.00 89.44 113 ALA A CA 1
ATOM 888 C C . ALA A 1 113 ? -10.554 3.408 8.365 1.00 89.44 113 ALA A C 1
ATOM 890 O O . ALA A 1 113 ? -10.374 2.573 7.484 1.00 89.44 113 ALA A O 1
ATOM 891 N N . ASP A 1 114 ? -10.798 4.694 8.102 1.00 89.12 114 ASP A N 1
ATOM 892 C CA . ASP A 1 114 ? -10.902 5.236 6.741 1.00 89.12 114 ASP A CA 1
ATOM 893 C C . ASP A 1 114 ? -9.577 5.124 5.966 1.00 89.12 114 ASP A C 1
ATOM 895 O O . ASP A 1 114 ? -9.577 5.028 4.739 1.00 89.12 114 ASP A O 1
ATOM 899 N N . LEU A 1 115 ? -8.444 5.117 6.675 1.00 87.44 115 LEU A N 1
ATOM 900 C CA . LEU A 1 115 ? -7.118 4.948 6.086 1.00 87.44 115 LEU A CA 1
ATOM 901 C C . LEU A 1 115 ? -6.818 3.480 5.743 1.00 87.44 115 LEU A C 1
ATOM 903 O O . LEU A 1 115 ? -6.295 3.198 4.666 1.00 87.44 115 LEU A O 1
ATOM 907 N N . VAL A 1 116 ? -7.156 2.553 6.646 1.00 85.62 116 VAL A N 1
ATOM 908 C CA . VAL A 1 116 ? -6.876 1.110 6.499 1.00 85.62 116 VAL A CA 1
ATOM 909 C C . VAL A 1 116 ? -7.875 0.416 5.573 1.00 85.62 116 VAL A C 1
ATOM 911 O O . VAL A 1 116 ? -7.514 -0.499 4.837 1.00 85.62 116 VAL A O 1
ATOM 914 N N . ALA A 1 117 ? -9.132 0.847 5.609 1.00 79.25 117 ALA A N 1
ATOM 915 C CA . ALA A 1 117 ? -10.235 0.269 4.857 1.00 79.25 117 ALA A CA 1
ATOM 916 C C . ALA A 1 117 ? -11.082 1.381 4.217 1.00 79.25 117 ALA A C 1
ATOM 918 O O . ALA A 1 117 ? -12.227 1.601 4.621 1.00 79.25 117 ALA A O 1
ATOM 919 N N . PRO A 1 118 ? -10.549 2.087 3.203 1.00 72.06 118 PRO A N 1
ATOM 920 C CA . PRO A 1 118 ? -11.260 3.180 2.535 1.00 72.06 118 PRO A CA 1
ATOM 921 C C . PRO A 1 118 ? -12.548 2.728 1.823 1.00 72.06 118 PRO A C 1
ATOM 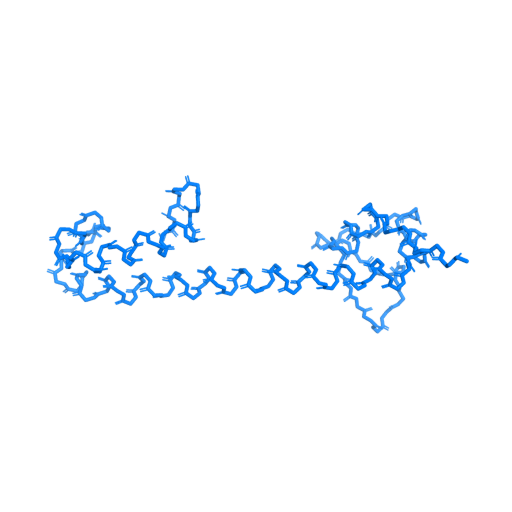923 O O . PRO A 1 118 ? -13.420 3.546 1.537 1.00 72.06 118 PRO A O 1
ATOM 926 N N . ASP A 1 119 ? -12.689 1.430 1.540 1.00 70.00 119 ASP A N 1
ATOM 927 C CA . ASP A 1 119 ? -13.900 0.804 0.998 1.00 70.00 119 ASP A CA 1
ATOM 928 C C . ASP A 1 119 ? -14.881 0.312 2.088 1.00 70.00 119 ASP A C 1
ATOM 930 O O . ASP A 1 119 ? -15.958 -0.200 1.774 1.00 70.00 119 ASP A O 1
ATOM 934 N N . GLY A 1 120 ? -14.525 0.483 3.365 1.00 59.88 120 GLY A N 1
ATOM 935 C CA . GLY A 1 120 ? -15.296 0.063 4.531 1.00 59.88 120 GLY A CA 1
ATOM 936 C C . GLY A 1 120 ? -15.048 -1.377 4.992 1.00 59.88 120 GLY A C 1
ATOM 937 O O . GLY A 1 120 ? -15.688 -1.811 5.955 1.00 59.88 120 GLY A O 1
ATOM 938 N N . THR A 1 121 ? -14.140 -2.129 4.358 1.00 55.22 121 THR A N 1
ATOM 939 C CA . THR A 1 121 ? -13.852 -3.524 4.729 1.00 55.22 121 THR A CA 1
ATOM 940 C C . THR A 1 121 ? -12.678 -3.622 5.706 1.00 55.22 121 THR A C 1
ATOM 942 O O . THR A 1 121 ? -11.532 -3.820 5.315 1.00 55.22 121 THR A O 1
ATOM 945 N N . LEU A 1 122 ? -12.952 -3.531 7.009 1.00 55.41 122 LEU A N 1
ATOM 946 C CA . LEU A 1 122 ? -11.955 -3.843 8.038 1.00 55.41 122 LEU A CA 1
ATOM 947 C C . LEU A 1 122 ? -11.867 -5.363 8.238 1.00 55.41 122 LEU A C 1
ATOM 949 O O . LEU A 1 122 ? -12.765 -5.963 8.833 1.00 55.41 122 LEU A O 1
ATOM 953 N N . VAL A 1 123 ? -10.794 -5.988 7.751 1.00 47.00 123 VAL A N 1
ATOM 954 C CA . VAL A 1 123 ? -10.476 -7.394 8.043 1.00 47.00 123 VAL A CA 1
ATOM 955 C C . VAL A 1 123 ? -9.424 -7.423 9.154 1.00 47.00 123 VAL A C 1
ATOM 957 O O . VAL A 1 123 ? -8.306 -6.961 8.943 1.00 47.00 123 VAL A O 1
ATOM 960 N N . PHE A 1 124 ? -9.794 -7.942 10.328 1.00 48.69 124 PHE A N 1
ATOM 961 C CA . PHE A 1 124 ? -8.888 -8.231 11.447 1.00 48.69 124 PHE A CA 1
ATOM 962 C C . PHE A 1 124 ? -8.812 -9.739 11.677 1.00 48.69 124 PHE A C 1
ATOM 964 O O . PHE A 1 124 ? -9.881 -10.391 11.598 1.00 48.69 124 PHE A O 1
#